Protein AF-A0A381Z9A1-F1 (afdb_monomer_lite)

pLDDT: mean 75.26, std 12.68, range [35.31, 93.5]

Secondary structure (DSSP, 8-state):
----HHHHHHHHHHHHHHHHHHHHHHHHHSS---SHHHHHHHHHHHHHHHHHHHHHHHHHHHHHHHHHHHHHHHHHHHHHHHHHHHHHHHHHHHHHHHHHHHHHHHHHTT-

Sequence (111 aa):
MKINLSTKFWSWTGRVLPLTALLLVILLVTIDAQVTLDYLLIAIATTFGTIAFFWWWWVVDAIRNLNKFFTDSYDRFGDIQGHLREIKQDVHEVKSSHESQLKELRKKSRK

Organism: NCBI:txid408172

Structure (mmCIF, N/CA/C/O backbone):
data_AF-A0A381Z9A1-F1
#
_entry.id   AF-A0A381Z9A1-F1
#
loop_
_atom_site.group_PDB
_atom_site.id
_atom_site.type_symbol
_atom_site.label_atom_id
_atom_site.label_alt_id
_atom_site.label_comp_id
_atom_site.label_asym_id
_atom_site.label_entity_id
_atom_site.label_seq_id
_atom_site.pdbx_PDB_ins_code
_atom_site.Cartn_x
_atom_site.Cartn_y
_atom_site.Cartn_z
_atom_site.occupancy
_atom_site.B_iso_or_equiv
_atom_site.auth_seq_id
_atom_site.auth_comp_id
_atom_site.auth_asym_id
_atom_site.auth_atom_id
_atom_site.pdbx_PDB_model_num
ATOM 1 N N . MET A 1 1 ? -18.513 -16.409 -6.111 1.00 37.12 1 MET A N 1
ATOM 2 C CA . MET A 1 1 ? -17.902 -16.159 -7.437 1.00 37.12 1 MET A CA 1
ATOM 3 C C . MET A 1 1 ? -16.441 -15.770 -7.214 1.00 37.12 1 MET A C 1
ATOM 5 O O . MET A 1 1 ? -16.183 -14.688 -6.706 1.00 37.12 1 MET A O 1
ATOM 9 N N . LYS A 1 2 ? -15.492 -16.693 -7.436 1.00 35.31 2 LYS A N 1
ATOM 10 C CA . LYS A 1 2 ? -14.058 -16.472 -7.171 1.00 35.31 2 LYS A CA 1
ATOM 11 C C . LYS A 1 2 ? -13.483 -15.616 -8.301 1.00 35.31 2 LYS A C 1
ATOM 13 O O . LYS A 1 2 ? -13.282 -16.106 -9.406 1.00 35.31 2 LYS A O 1
ATOM 18 N N . ILE A 1 3 ? -13.311 -14.320 -8.055 1.00 47.34 3 ILE A N 1
ATOM 19 C CA . ILE A 1 3 ? -12.763 -13.394 -9.049 1.00 47.34 3 ILE A CA 1
ATOM 20 C C . ILE A 1 3 ? -11.261 -13.669 -9.141 1.00 47.34 3 ILE A C 1
ATOM 22 O O . ILE A 1 3 ? -10.504 -13.338 -8.234 1.00 47.34 3 ILE A O 1
ATOM 26 N N . ASN A 1 4 ? -10.846 -14.318 -10.227 1.00 45.75 4 ASN A N 1
ATOM 27 C CA . ASN A 1 4 ? -9.451 -14.605 -10.546 1.00 45.75 4 ASN A CA 1
ATOM 28 C C . ASN A 1 4 ? -8.697 -13.284 -10.788 1.00 45.75 4 ASN A C 1
ATOM 30 O O . ASN A 1 4 ? -8.596 -12.816 -11.918 1.00 45.75 4 ASN A O 1
ATOM 34 N N . LEU A 1 5 ? -8.174 -12.654 -9.729 1.00 56.06 5 LEU A N 1
ATOM 35 C CA . LEU A 1 5 ? -7.338 -11.447 -9.836 1.00 56.06 5 LEU A CA 1
ATOM 36 C C . LEU A 1 5 ? -6.116 -11.672 -10.745 1.00 56.06 5 LEU A C 1
ATOM 38 O O . LEU A 1 5 ? -5.672 -10.746 -11.419 1.00 56.06 5 LEU A O 1
ATOM 42 N N . SER A 1 6 ? -5.637 -12.916 -10.829 1.00 52.88 6 SER A N 1
ATOM 43 C CA . SER A 1 6 ? -4.483 -13.311 -11.637 1.00 52.88 6 SER A CA 1
ATOM 44 C C . SER A 1 6 ? -4.665 -13.025 -13.137 1.00 52.88 6 SER A C 1
ATOM 46 O O . SER A 1 6 ? -3.739 -12.531 -13.774 1.00 52.88 6 SER A O 1
ATOM 48 N N . THR A 1 7 ? -5.864 -13.211 -13.708 1.00 54.97 7 THR A N 1
ATOM 49 C CA . THR A 1 7 ? -6.073 -13.031 -15.160 1.00 54.97 7 THR A CA 1
ATOM 50 C C . THR A 1 7 ? -6.176 -11.566 -15.578 1.00 54.97 7 THR A C 1
ATOM 52 O O . THR A 1 7 ? -5.668 -11.195 -16.637 1.00 54.97 7 THR A O 1
ATOM 55 N N . LYS A 1 8 ? -6.764 -10.697 -14.740 1.00 55.25 8 LYS A N 1
ATOM 56 C CA . LYS A 1 8 ? -6.772 -9.245 -14.999 1.00 55.25 8 LYS A CA 1
ATOM 57 C C . LYS A 1 8 ? -5.363 -8.675 -14.957 1.00 55.25 8 LYS A C 1
ATOM 59 O O . LYS A 1 8 ? -5.003 -7.903 -15.842 1.00 55.25 8 LYS A O 1
ATOM 64 N N . PHE A 1 9 ? -4.578 -9.096 -13.972 1.00 61.00 9 PHE A N 1
ATOM 65 C CA . PHE A 1 9 ? -3.192 -8.686 -13.831 1.00 61.00 9 PHE A CA 1
ATOM 66 C C . PHE A 1 9 ? -2.341 -9.126 -15.030 1.00 61.00 9 PHE A C 1
ATOM 68 O O . PHE A 1 9 ? -1.663 -8.291 -15.619 1.00 61.00 9 PHE A O 1
ATOM 75 N N . TRP A 1 10 ? -2.496 -10.367 -15.497 1.00 56.91 10 TRP A N 1
ATOM 76 C CA . TRP A 1 10 ? -1.766 -10.881 -16.661 1.00 56.91 10 TRP A CA 1
ATOM 77 C C . TRP A 1 10 ? -2.152 -10.197 -17.984 1.00 56.91 10 TRP A C 1
ATOM 79 O O . TRP A 1 10 ? -1.287 -9.837 -18.782 1.00 56.91 10 TRP A O 1
ATOM 89 N N . SER A 1 11 ? -3.449 -9.937 -18.201 1.00 58.81 11 SER A N 1
ATOM 90 C CA . SER A 1 11 ? -3.913 -9.210 -19.397 1.00 58.81 11 SER A CA 1
ATOM 91 C C . SER A 1 11 ? -3.404 -7.765 -19.446 1.00 58.81 11 SER A C 1
ATOM 93 O O . SER A 1 11 ? -3.245 -7.189 -20.521 1.00 58.81 11 SER A O 1
ATOM 95 N N . TRP A 1 12 ? -3.140 -7.181 -18.276 1.00 61.97 12 TRP A N 1
ATOM 96 C CA . TRP A 1 12 ? -2.655 -5.817 -18.146 1.00 61.97 12 TRP A CA 1
ATOM 97 C 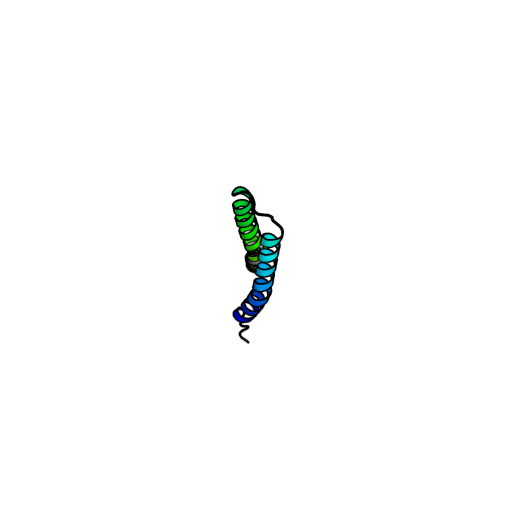C . TRP A 1 12 ? -1.135 -5.749 -18.335 1.00 61.97 12 TRP A C 1
ATOM 99 O O . TRP A 1 12 ? -0.660 -4.906 -19.095 1.00 61.97 12 TRP A O 1
ATOM 109 N N . THR A 1 13 ? -0.383 -6.709 -17.780 1.00 62.78 13 THR A N 1
ATOM 110 C CA . THR A 1 13 ? 1.052 -6.894 -18.063 1.00 62.78 13 THR A CA 1
ATOM 111 C C . THR A 1 13 ? 1.311 -7.055 -19.563 1.00 62.78 13 THR A C 1
ATOM 113 O O . THR A 1 13 ? 2.220 -6.421 -20.092 1.00 62.78 13 THR A O 1
ATOM 116 N N . GLY A 1 14 ? 0.458 -7.801 -20.275 1.00 64.56 14 GLY A N 1
ATOM 117 C CA . GLY A 1 14 ? 0.554 -7.970 -21.730 1.00 64.56 14 GLY A CA 1
ATOM 118 C C . GLY A 1 14 ? 0.348 -6.691 -22.555 1.00 64.56 14 GLY A C 1
ATOM 119 O O . GLY A 1 14 ? 0.789 -6.641 -23.698 1.00 64.56 14 GLY A O 1
ATOM 120 N N . ARG A 1 15 ? -0.280 -5.642 -21.999 1.00 64.50 15 ARG A N 1
ATOM 121 C CA . ARG A 1 15 ? -0.452 -4.336 -22.672 1.00 64.50 15 ARG A CA 1
ATOM 122 C C . ARG A 1 15 ? 0.646 -3.335 -22.333 1.00 64.50 15 ARG A C 1
ATOM 124 O O . ARG A 1 15 ? 0.977 -2.498 -23.164 1.00 64.50 15 ARG A O 1
ATOM 131 N N . VAL A 1 16 ? 1.202 -3.414 -21.128 1.00 67.88 16 VAL A N 1
ATOM 132 C CA . VAL A 1 16 ? 2.255 -2.496 -20.668 1.00 67.88 16 VAL A CA 1
ATOM 133 C C . VAL A 1 16 ? 3.625 -2.908 -21.209 1.00 67.88 16 VAL A C 1
ATOM 135 O O . VAL A 1 16 ? 4.401 -2.041 -21.588 1.00 67.88 16 VAL A O 1
ATOM 138 N N . LEU A 1 17 ? 3.886 -4.214 -21.332 1.00 69.06 17 LEU A N 1
ATOM 139 C CA . LEU A 1 17 ? 5.137 -4.774 -21.856 1.00 69.06 17 LEU A CA 1
ATOM 140 C C . LEU A 1 17 ? 5.516 -4.289 -23.272 1.00 69.06 17 LEU A C 1
ATOM 142 O O . LEU A 1 17 ? 6.669 -3.912 -23.471 1.00 69.06 17 LEU A O 1
ATOM 146 N N . PRO A 1 18 ? 4.597 -4.230 -24.256 1.00 68.75 18 PRO A N 1
ATOM 147 C CA . PRO A 1 18 ? 4.925 -3.650 -25.555 1.00 68.75 18 PRO A CA 1
ATOM 148 C C . PRO A 1 18 ? 5.157 -2.138 -25.480 1.00 68.75 18 PRO A C 1
ATOM 150 O O . PRO A 1 18 ? 5.956 -1.625 -26.250 1.00 68.75 18 PRO A O 1
ATOM 153 N N . LEU A 1 19 ? 4.516 -1.423 -24.551 1.00 68.56 19 LEU A N 1
ATOM 154 C CA . LEU A 1 19 ? 4.640 0.032 -24.413 1.00 68.56 19 LEU A CA 1
ATOM 155 C C . LEU A 1 19 ? 5.986 0.429 -23.788 1.00 68.56 19 LEU A C 1
ATOM 157 O O . LEU A 1 19 ? 6.634 1.359 -24.264 1.00 68.56 19 LEU A O 1
ATOM 161 N N . THR A 1 20 ? 6.448 -0.319 -22.782 1.00 71.38 20 THR A N 1
ATOM 162 C CA . THR A 1 20 ? 7.798 -0.171 -22.219 1.00 71.38 20 THR A CA 1
ATOM 163 C C . THR A 1 20 ? 8.875 -0.592 -23.211 1.00 71.38 20 THR A C 1
ATOM 165 O O . THR A 1 20 ? 9.874 0.111 -23.337 1.00 71.38 20 THR A O 1
ATOM 168 N N . ALA A 1 21 ? 8.664 -1.677 -23.964 1.00 70.38 21 ALA A N 1
ATOM 169 C CA . ALA A 1 21 ? 9.578 -2.087 -25.029 1.00 70.38 21 ALA A CA 1
ATOM 170 C C . ALA A 1 21 ? 9.674 -1.031 -26.145 1.00 70.38 21 ALA A C 1
ATOM 172 O O . ALA A 1 21 ? 10.774 -0.722 -26.596 1.00 70.38 21 ALA A O 1
ATOM 173 N N . LEU A 1 22 ? 8.550 -0.429 -26.555 1.00 71.06 22 LEU A N 1
ATOM 174 C CA . LEU A 1 22 ? 8.541 0.628 -27.570 1.00 71.06 22 LEU A CA 1
ATOM 175 C C . LEU A 1 22 ? 9.311 1.866 -27.097 1.00 71.06 22 LEU A C 1
ATOM 177 O O . LEU A 1 22 ? 10.105 2.426 -27.848 1.00 71.06 22 LEU A O 1
ATOM 181 N N . LEU A 1 23 ? 9.099 2.274 -25.843 1.00 72.44 23 LEU A N 1
ATOM 182 C CA . LEU A 1 23 ? 9.773 3.426 -25.244 1.00 72.44 23 LEU A CA 1
ATOM 183 C C . LEU A 1 23 ? 11.289 3.194 -25.162 1.00 72.44 23 LEU A C 1
ATOM 185 O O . LEU A 1 23 ? 12.064 4.089 -25.484 1.00 72.44 23 LEU A O 1
ATOM 189 N N . LEU A 1 24 ? 11.706 1.971 -24.827 1.00 71.69 24 LEU A N 1
ATOM 190 C CA . LEU A 1 24 ? 13.107 1.546 -24.796 1.00 71.69 24 LEU A CA 1
ATOM 191 C C . LEU A 1 24 ? 13.759 1.619 -26.187 1.00 71.69 24 LEU A C 1
ATOM 193 O O . LEU A 1 24 ? 14.848 2.169 -26.332 1.00 71.69 24 LEU A O 1
ATOM 197 N N . VAL A 1 25 ? 13.069 1.125 -27.220 1.00 71.44 25 VAL A N 1
ATOM 198 C CA . VAL A 1 25 ? 13.544 1.181 -28.612 1.00 71.44 25 VAL A CA 1
ATOM 199 C C . VAL A 1 25 ? 13.672 2.624 -29.102 1.00 71.44 25 VAL A C 1
ATOM 201 O O . VAL A 1 25 ? 14.662 2.959 -29.744 1.00 71.44 25 VAL A O 1
ATOM 204 N N . ILE A 1 26 ? 12.716 3.497 -28.771 1.00 69.12 26 ILE A N 1
ATOM 205 C CA . ILE A 1 26 ? 12.785 4.919 -29.138 1.00 69.12 26 ILE A CA 1
ATOM 206 C C . ILE A 1 26 ? 13.992 5.583 -28.471 1.00 69.12 26 ILE A C 1
ATOM 208 O O . ILE A 1 26 ? 14.748 6.278 -29.144 1.00 69.12 26 ILE A O 1
ATOM 212 N N . LEU A 1 27 ? 14.213 5.319 -27.182 1.00 69.31 27 LEU A N 1
ATOM 213 C CA . LEU A 1 27 ? 15.314 5.909 -26.419 1.00 69.31 27 LEU A CA 1
ATOM 214 C C . LEU A 1 27 ? 16.688 5.465 -26.959 1.00 69.31 27 LEU A C 1
ATOM 216 O O . LEU A 1 27 ? 17.602 6.284 -27.035 1.00 69.31 27 LEU A O 1
ATOM 220 N N . LEU A 1 28 ? 16.804 4.210 -27.414 1.00 68.56 28 LEU A N 1
ATOM 221 C CA . LEU A 1 28 ? 17.997 3.674 -28.085 1.00 68.56 28 LEU A CA 1
ATOM 222 C C . LEU A 1 28 ? 18.264 4.298 -29.462 1.00 68.56 28 LEU A C 1
ATOM 224 O O . LEU A 1 28 ? 19.420 4.468 -29.830 1.00 68.56 28 LEU A O 1
ATOM 228 N N . VAL A 1 29 ? 17.221 4.616 -30.233 1.00 65.62 29 VAL A N 1
ATOM 229 C CA . VAL A 1 29 ? 17.363 5.159 -31.597 1.00 65.62 29 VAL A CA 1
ATOM 230 C C . VAL A 1 29 ? 17.646 6.664 -31.593 1.00 65.62 29 VAL A C 1
ATOM 232 O O . VAL A 1 29 ? 18.313 7.165 -32.494 1.00 65.62 29 VAL A O 1
ATOM 235 N N . THR A 1 30 ? 17.156 7.403 -30.595 1.00 67.19 30 THR A N 1
ATOM 236 C CA . THR A 1 30 ? 17.320 8.867 -30.528 1.00 67.19 30 THR A CA 1
ATOM 237 C C . THR A 1 30 ? 18.688 9.339 -30.035 1.00 67.19 30 THR A C 1
ATOM 239 O O . THR A 1 30 ? 18.970 10.531 -30.127 1.00 67.19 30 THR A O 1
ATOM 242 N N . ILE A 1 31 ? 19.529 8.449 -29.501 1.00 62.53 31 ILE A N 1
ATOM 243 C CA . ILE A 1 31 ? 20.834 8.813 -28.937 1.00 62.53 31 ILE A CA 1
ATOM 244 C C . ILE A 1 31 ? 21.935 8.242 -29.833 1.00 62.53 31 ILE A C 1
ATOM 246 O O . ILE A 1 31 ? 22.130 7.031 -29.900 1.00 62.53 31 ILE A O 1
ATOM 250 N N . ASP A 1 32 ? 22.651 9.126 -30.531 1.00 62.19 32 ASP A N 1
ATOM 251 C CA . ASP A 1 32 ? 23.830 8.784 -31.331 1.00 62.19 32 ASP A CA 1
ATOM 252 C C . ASP A 1 32 ? 24.981 8.409 -30.380 1.00 62.19 32 ASP A C 1
ATOM 254 O O . ASP A 1 32 ? 25.673 9.263 -29.828 1.00 62.19 32 ASP A O 1
ATOM 258 N N . ALA A 1 33 ? 25.104 7.112 -30.090 1.00 56.84 33 ALA A N 1
ATOM 259 C CA . ALA A 1 33 ? 26.008 6.572 -29.081 1.00 56.84 33 ALA A CA 1
ATOM 260 C C . ALA A 1 33 ? 27.463 6.547 -29.583 1.00 56.84 33 ALA A C 1
ATOM 262 O O . ALA A 1 33 ? 27.993 5.503 -29.962 1.00 56.84 33 ALA A O 1
ATOM 263 N N . GLN A 1 34 ? 28.115 7.710 -29.584 1.00 62.38 34 GLN A N 1
ATOM 264 C CA . GLN A 1 34 ? 29.527 7.860 -29.960 1.00 62.38 34 GLN A CA 1
ATOM 265 C C . GLN A 1 34 ? 30.471 7.731 -28.743 1.00 62.38 34 GLN A C 1
ATOM 267 O O . GLN A 1 34 ? 31.669 7.509 -28.919 1.00 62.38 34 GLN A O 1
ATOM 272 N N . VAL A 1 35 ? 29.962 7.829 -27.501 1.00 64.50 35 VAL A N 1
ATOM 273 C CA . VAL A 1 35 ? 30.767 7.826 -26.262 1.00 64.50 35 VAL A CA 1
ATOM 274 C C . VAL A 1 35 ? 30.291 6.744 -25.281 1.00 64.50 35 VAL A C 1
ATOM 276 O O . VAL A 1 35 ? 29.100 6.569 -25.045 1.00 64.50 35 VAL A O 1
ATOM 279 N N . THR A 1 36 ? 31.223 6.036 -24.631 1.00 60.78 36 THR A N 1
ATOM 280 C CA . THR A 1 36 ? 30.950 4.974 -23.632 1.00 60.78 36 THR A CA 1
ATOM 281 C C . THR A 1 36 ? 30.059 5.435 -22.463 1.00 60.78 36 THR A C 1
ATOM 283 O O . THR A 1 36 ? 29.371 4.622 -21.847 1.00 60.78 36 THR A O 1
ATOM 286 N N . LEU A 1 37 ? 30.046 6.740 -22.164 1.00 61.88 37 LEU A N 1
ATOM 287 C CA . LEU A 1 37 ? 29.174 7.360 -21.159 1.00 61.88 37 LEU A CA 1
ATOM 288 C C . LEU A 1 37 ? 27.693 7.364 -21.567 1.00 61.88 37 LEU A C 1
ATOM 290 O O . LEU A 1 37 ? 26.833 7.182 -20.704 1.00 61.88 37 LEU A O 1
ATOM 294 N N . ASP A 1 38 ? 27.394 7.504 -22.858 1.00 68.94 38 ASP A N 1
ATOM 295 C CA . ASP A 1 38 ? 26.017 7.564 -23.356 1.00 68.94 38 ASP A CA 1
ATOM 296 C C . ASP A 1 38 ? 25.329 6.207 -23.205 1.00 68.94 38 ASP A C 1
ATOM 298 O O . ASP A 1 38 ? 24.190 6.132 -22.749 1.00 68.94 38 ASP A O 1
ATOM 302 N N . TYR A 1 39 ? 26.055 5.111 -23.451 1.00 71.25 39 TYR A N 1
ATOM 303 C CA . TYR A 1 39 ? 25.560 3.753 -23.201 1.00 71.25 39 TYR A CA 1
ATOM 304 C C . TYR A 1 39 ? 25.186 3.517 -21.731 1.00 71.25 39 TYR A C 1
ATOM 306 O O . TYR A 1 39 ? 24.177 2.871 -21.438 1.00 71.25 39 TYR A O 1
ATOM 314 N N . LEU A 1 40 ? 25.976 4.052 -20.797 1.00 73.69 40 LEU A N 1
ATOM 315 C CA . LEU A 1 40 ? 25.733 3.897 -19.363 1.00 73.69 40 LEU A CA 1
ATOM 316 C C . LEU A 1 40 ? 24.518 4.719 -18.906 1.00 73.69 40 LEU A C 1
ATOM 318 O O . LEU A 1 40 ? 23.684 4.222 -18.146 1.00 73.69 40 LEU A O 1
ATOM 322 N N . LEU A 1 41 ? 24.367 5.940 -19.423 1.00 72.31 41 LEU A N 1
ATOM 323 C CA . LEU A 1 41 ? 23.191 6.782 -19.189 1.00 72.31 41 LEU A CA 1
ATOM 324 C C . LEU A 1 41 ? 21.913 6.166 -19.766 1.00 72.31 41 LEU A C 1
ATOM 326 O O . LEU A 1 41 ? 20.893 6.145 -19.079 1.00 72.31 41 LEU A O 1
ATOM 330 N N . ILE A 1 42 ? 21.971 5.599 -20.973 1.00 73.94 42 ILE A N 1
ATOM 331 C CA . ILE A 1 42 ? 20.846 4.883 -21.590 1.00 73.94 42 ILE A CA 1
ATOM 332 C C . ILE A 1 42 ? 20.432 3.689 -20.736 1.00 73.94 42 ILE A C 1
ATOM 334 O O . ILE A 1 42 ? 19.239 3.492 -20.492 1.00 73.94 42 ILE A O 1
ATOM 338 N N . ALA A 1 43 ? 21.395 2.899 -20.257 1.00 75.81 43 ALA A N 1
ATOM 339 C CA . ALA A 1 43 ? 21.112 1.742 -19.420 1.00 75.81 43 ALA A CA 1
ATOM 340 C C . ALA A 1 43 ? 20.413 2.161 -18.118 1.00 75.81 43 ALA A C 1
ATOM 342 O O . ALA A 1 43 ? 19.384 1.587 -17.757 1.00 75.81 43 ALA A O 1
ATOM 343 N N . ILE A 1 44 ? 20.906 3.204 -17.444 1.00 78.50 44 ILE A N 1
ATOM 344 C CA . ILE A 1 44 ? 20.298 3.714 -16.208 1.00 78.50 44 ILE A CA 1
ATOM 345 C C . ILE A 1 44 ? 18.911 4.299 -16.485 1.00 78.50 44 ILE A C 1
ATOM 347 O O . ILE A 1 44 ? 17.965 3.939 -15.790 1.00 78.50 44 ILE A O 1
ATOM 351 N N . ALA A 1 45 ? 18.753 5.134 -17.514 1.00 76.19 45 ALA A N 1
ATOM 352 C CA . ALA A 1 45 ? 17.472 5.744 -17.872 1.00 76.19 45 ALA A CA 1
ATOM 353 C C . ALA A 1 45 ? 16.416 4.690 -18.238 1.00 76.19 45 ALA A C 1
ATOM 355 O O . ALA A 1 45 ? 15.272 4.766 -17.795 1.00 76.19 45 ALA A O 1
ATOM 356 N N . THR A 1 46 ? 16.817 3.658 -18.979 1.00 78.94 46 THR A N 1
ATOM 357 C CA . THR A 1 46 ? 15.961 2.528 -19.352 1.00 78.94 46 THR A CA 1
ATOM 358 C C . THR A 1 46 ? 15.529 1.724 -18.132 1.00 78.94 46 THR A C 1
ATOM 360 O O . THR A 1 46 ? 14.346 1.411 -17.968 1.00 78.94 46 THR A O 1
ATOM 363 N N . THR A 1 47 ? 16.477 1.399 -17.254 1.00 77.62 47 THR A N 1
ATOM 364 C CA . THR A 1 47 ? 16.203 0.613 -16.046 1.00 77.62 47 THR A CA 1
ATOM 365 C C . THR A 1 47 ? 15.318 1.410 -15.092 1.00 77.62 47 THR A C 1
ATOM 367 O O . THR A 1 47 ? 14.340 0.885 -14.567 1.00 77.62 47 THR A O 1
ATOM 370 N N . PHE A 1 48 ? 15.593 2.704 -14.935 1.00 78.19 48 PHE A N 1
ATOM 371 C CA . PHE A 1 48 ? 14.826 3.608 -14.088 1.00 78.19 48 PHE A CA 1
ATOM 372 C C . PHE A 1 48 ? 13.412 3.848 -14.627 1.00 78.19 48 PHE A C 1
ATOM 374 O O . PHE A 1 48 ? 12.450 3.769 -13.868 1.00 78.19 48 PHE A O 1
ATOM 381 N N . GLY A 1 49 ? 13.262 4.053 -15.939 1.00 78.25 49 GLY A N 1
AT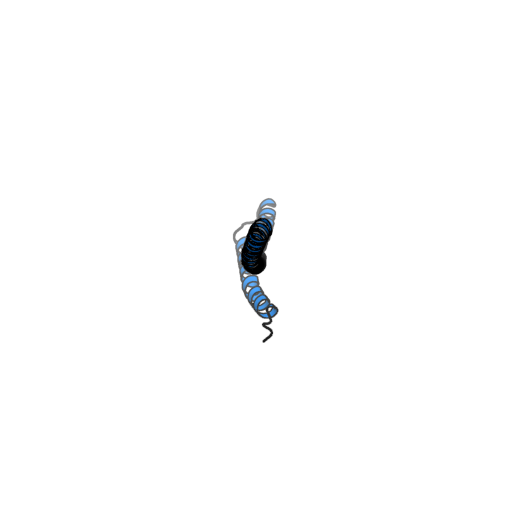OM 382 C CA . GLY A 1 49 ? 11.957 4.146 -16.594 1.00 78.25 49 GLY A CA 1
ATOM 383 C C . GLY A 1 49 ? 11.149 2.864 -16.412 1.00 78.25 49 GLY A C 1
ATOM 384 O O . GLY A 1 49 ? 9.996 2.908 -15.992 1.00 78.25 49 GLY A O 1
ATOM 385 N N . THR A 1 50 ? 11.779 1.709 -16.622 1.00 79.44 50 THR A N 1
ATOM 386 C CA . THR A 1 50 ? 11.155 0.397 -16.407 1.00 79.44 50 THR A CA 1
ATOM 387 C C . THR A 1 50 ? 10.694 0.236 -14.957 1.00 79.44 50 THR A C 1
ATOM 389 O O . THR A 1 50 ? 9.535 -0.101 -14.716 1.00 79.44 50 THR A O 1
ATOM 392 N N . ILE A 1 51 ? 11.550 0.558 -13.983 1.00 80.56 51 ILE A N 1
ATOM 393 C CA . ILE A 1 51 ? 11.207 0.536 -12.555 1.00 80.56 51 ILE A CA 1
ATOM 394 C C . ILE A 1 51 ? 10.055 1.496 -12.250 1.00 80.56 51 ILE A C 1
ATOM 396 O O . ILE A 1 51 ? 9.153 1.110 -11.518 1.00 80.56 51 ILE A O 1
ATOM 400 N N . ALA A 1 52 ? 10.024 2.698 -12.830 1.00 75.31 52 ALA A N 1
ATOM 401 C CA . ALA A 1 52 ? 8.931 3.651 -12.637 1.00 75.31 52 ALA A CA 1
ATOM 402 C C . ALA A 1 52 ? 7.585 3.112 -13.158 1.00 75.31 52 ALA A C 1
ATOM 404 O O . ALA A 1 52 ? 6.558 3.279 -12.498 1.00 75.31 52 ALA A O 1
ATOM 405 N N . PH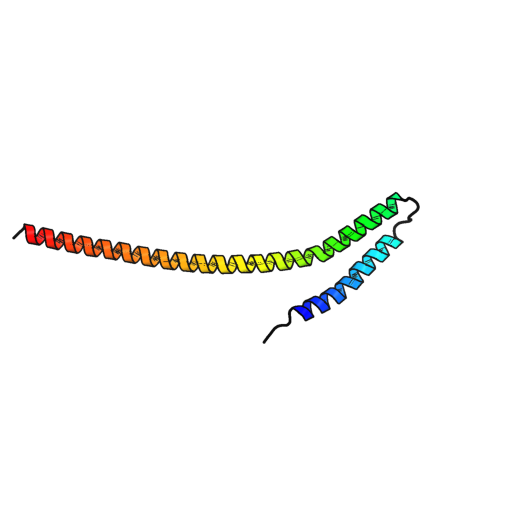E A 1 53 ? 7.579 2.390 -14.285 1.00 74.44 53 PHE A N 1
ATOM 406 C CA . PHE A 1 53 ? 6.382 1.689 -14.764 1.00 74.44 53 PHE A CA 1
ATOM 407 C C . PHE A 1 53 ? 5.970 0.539 -13.832 1.00 74.44 53 PHE A C 1
ATOM 409 O O . PHE A 1 53 ? 4.783 0.385 -13.535 1.00 74.44 53 PHE A O 1
ATOM 416 N N . PHE A 1 54 ? 6.927 -0.243 -13.322 1.00 76.94 54 PHE A N 1
ATOM 417 C CA . PHE A 1 54 ? 6.654 -1.313 -12.353 1.00 76.94 54 PHE A CA 1
ATOM 418 C C . PHE A 1 54 ? 6.266 -0.788 -10.957 1.00 76.94 54 PHE A C 1
ATOM 420 O O . PHE A 1 54 ? 5.536 -1.463 -10.229 1.00 76.94 54 PHE A O 1
ATOM 427 N N . TRP A 1 55 ? 6.690 0.422 -10.587 1.00 78.62 55 TRP A N 1
ATOM 428 C CA . TRP A 1 55 ? 6.432 1.051 -9.289 1.00 78.62 55 TRP A CA 1
ATOM 429 C C . TRP A 1 55 ? 4.947 1.309 -9.057 1.00 78.62 55 TRP A C 1
ATOM 431 O O . TRP A 1 55 ? 4.428 1.074 -7.966 1.00 78.62 55 TRP A O 1
ATOM 441 N N . TRP A 1 56 ? 4.235 1.722 -10.107 1.00 75.19 56 TRP A N 1
ATOM 442 C CA . TRP A 1 56 ? 2.801 1.988 -10.033 1.00 75.19 56 TRP A CA 1
ATOM 443 C C . TRP A 1 56 ? 2.002 0.783 -9.517 1.00 75.19 56 TRP A C 1
ATOM 445 O O . TRP A 1 56 ? 1.032 0.939 -8.775 1.00 75.19 56 TRP A O 1
ATOM 455 N N . TRP A 1 57 ? 2.440 -0.434 -9.848 1.00 72.50 57 TRP A N 1
ATOM 456 C CA . TRP A 1 57 ? 1.800 -1.655 -9.376 1.00 72.50 57 TRP A CA 1
ATOM 457 C C . TRP A 1 57 ? 1.888 -1.837 -7.864 1.00 72.50 57 TRP A C 1
ATOM 459 O O . TRP A 1 57 ? 0.883 -2.095 -7.200 1.00 72.50 57 TRP A O 1
ATOM 469 N N . TRP A 1 58 ? 3.096 -1.662 -7.332 1.00 78.25 58 TRP A N 1
ATOM 470 C CA . TRP A 1 58 ? 3.368 -1.737 -5.904 1.00 78.25 58 TRP A CA 1
ATOM 471 C C . TRP A 1 58 ? 2.612 -0.656 -5.135 1.00 78.25 58 TRP A C 1
ATOM 473 O O . TRP A 1 58 ? 2.069 -0.935 -4.071 1.00 78.25 58 TRP A O 1
ATOM 483 N N . VAL A 1 59 ? 2.498 0.549 -5.699 1.00 81.31 59 VAL A N 1
ATOM 484 C CA . VAL A 1 59 ? 1.728 1.646 -5.096 1.00 81.31 59 VAL A CA 1
ATOM 485 C C . VAL A 1 59 ? 0.242 1.298 -4.987 1.00 81.31 59 VAL A C 1
ATOM 487 O O . VAL A 1 59 ? -0.349 1.494 -3.928 1.00 81.31 59 VAL A O 1
ATOM 490 N N . VAL A 1 60 ? -0.375 0.742 -6.035 1.00 79.75 60 VAL A N 1
ATOM 491 C CA . VAL A 1 60 ? -1.794 0.341 -5.987 1.00 79.75 60 VAL A CA 1
ATOM 492 C C . VAL A 1 60 ? -2.029 -0.763 -4.955 1.00 79.75 60 VAL A C 1
ATOM 494 O O . VAL A 1 60 ? -3.035 -0.723 -4.243 1.00 79.75 60 VAL A O 1
ATOM 497 N N . ASP A 1 61 ? -1.125 -1.738 -4.852 1.00 77.31 61 ASP A N 1
ATOM 498 C CA . ASP A 1 61 ? -1.238 -2.799 -3.849 1.00 77.31 61 ASP A CA 1
ATOM 499 C C . ASP A 1 61 ? -1.043 -2.263 -2.422 1.00 77.31 61 ASP A C 1
ATOM 501 O O . ASP A 1 61 ? -1.850 -2.553 -1.538 1.00 77.31 61 ASP A O 1
ATOM 505 N N . ALA A 1 62 ? -0.070 -1.371 -2.218 1.00 80.44 62 ALA A N 1
ATOM 506 C CA . ALA A 1 62 ? 0.137 -0.682 -0.949 1.00 80.44 62 ALA A CA 1
ATOM 507 C C . ALA A 1 62 ? -1.095 0.142 -0.538 1.00 80.44 62 ALA A C 1
ATOM 509 O O . ALA A 1 62 ? -1.524 0.057 0.610 1.00 80.44 62 ALA A O 1
ATOM 510 N N . ILE A 1 63 ? -1.723 0.869 -1.469 1.00 80.81 63 ILE A N 1
ATOM 511 C CA . ILE A 1 63 ? -2.967 1.617 -1.217 1.00 80.81 63 ILE A CA 1
ATOM 512 C C . ILE A 1 63 ? -4.126 0.667 -0.887 1.00 80.81 63 ILE A C 1
ATOM 514 O O . ILE A 1 63 ? -4.921 0.945 0.009 1.00 80.81 63 ILE A O 1
ATOM 518 N N . ARG A 1 64 ? -4.242 -0.475 -1.574 1.00 76.75 64 ARG A N 1
ATOM 519 C CA . ARG A 1 64 ? -5.267 -1.486 -1.261 1.00 76.75 64 ARG A CA 1
ATOM 520 C C . ARG A 1 64 ? -5.074 -2.079 0.129 1.00 76.75 64 ARG A C 1
ATOM 522 O O . ARG A 1 64 ? -6.057 -2.266 0.846 1.00 76.75 64 ARG A O 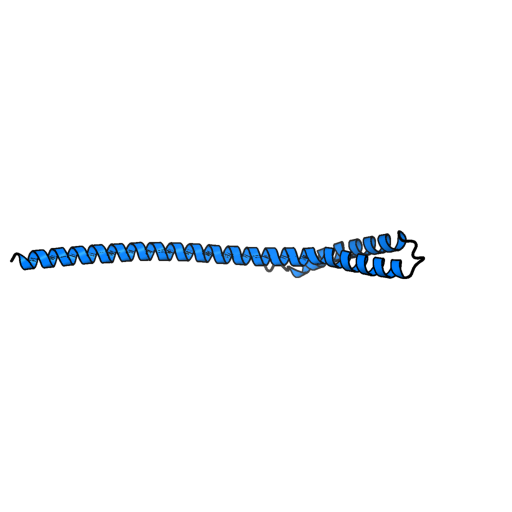1
ATOM 529 N N . ASN A 1 65 ? -3.833 -2.369 0.505 1.00 76.75 65 ASN A N 1
ATOM 530 C CA . ASN A 1 65 ? -3.500 -2.868 1.832 1.00 76.75 65 ASN A CA 1
ATOM 531 C C . ASN A 1 65 ? -3.769 -1.799 2.902 1.00 76.75 65 ASN A C 1
ATOM 533 O O . ASN A 1 65 ? -4.361 -2.086 3.938 1.00 76.75 65 ASN A O 1
ATOM 537 N N . LEU A 1 66 ? -3.443 -0.541 2.601 1.00 80.38 66 LEU A N 1
ATOM 538 C CA . LEU A 1 66 ? -3.733 0.605 3.454 1.00 80.38 66 LEU A CA 1
ATOM 539 C C . LEU A 1 66 ? -5.242 0.783 3.677 1.00 80.38 66 LEU A C 1
ATOM 541 O O . LEU A 1 66 ? -5.678 0.902 4.817 1.00 80.38 66 LEU A O 1
ATOM 545 N N . ASN A 1 67 ? -6.059 0.710 2.625 1.00 75.56 67 ASN A N 1
ATOM 546 C CA . ASN A 1 67 ? -7.518 0.787 2.751 1.00 75.56 67 ASN A CA 1
ATOM 547 C C . ASN A 1 67 ? -8.101 -0.346 3.612 1.00 75.56 67 ASN A C 1
ATOM 549 O O . ASN A 1 67 ? -9.058 -0.116 4.354 1.00 75.56 67 ASN A O 1
ATOM 553 N N . LYS A 1 68 ? -7.524 -1.557 3.561 1.00 74.12 68 LYS A N 1
ATOM 554 C CA . LYS A 1 68 ? -7.903 -2.642 4.483 1.00 74.12 68 LYS A CA 1
ATOM 555 C C . LYS A 1 68 ? -7.600 -2.283 5.935 1.00 74.12 68 LYS A C 1
ATOM 557 O O . LYS A 1 68 ? -8.479 -2.450 6.773 1.00 74.12 68 LYS A O 1
ATOM 562 N N . PHE A 1 69 ? -6.416 -1.743 6.221 1.00 72.00 69 PHE A N 1
ATOM 563 C CA . PHE A 1 69 ? -6.078 -1.286 7.572 1.00 72.00 69 PHE A CA 1
ATOM 564 C C . PHE A 1 69 ? -6.985 -0.154 8.054 1.00 72.00 69 PHE A C 1
ATOM 566 O O . PHE A 1 69 ? -7.382 -0.149 9.217 1.00 72.00 69 PHE A O 1
ATOM 573 N N . PHE A 1 70 ? -7.368 0.771 7.171 1.00 68.94 70 PHE A N 1
ATOM 574 C CA . PHE A 1 70 ? -8.332 1.820 7.507 1.00 68.94 70 PHE A CA 1
ATOM 575 C C . PHE A 1 70 ? -9.711 1.257 7.856 1.00 68.94 70 PHE A C 1
ATOM 577 O O . PHE A 1 70 ? -10.328 1.721 8.810 1.00 68.94 70 PHE A O 1
ATOM 584 N N . THR A 1 71 ? -10.177 0.246 7.121 1.00 74.50 71 THR A N 1
ATOM 585 C CA . THR A 1 71 ? -11.480 -0.388 7.381 1.00 74.50 71 THR A CA 1
ATOM 586 C C . THR A 1 71 ? -11.470 -1.139 8.714 1.00 74.50 71 THR A C 1
ATOM 588 O O . THR A 1 71 ? -12.372 -0.948 9.520 1.00 74.50 71 THR A O 1
ATOM 591 N N . ASP A 1 72 ? -10.415 -1.914 8.986 1.00 75.94 72 ASP A N 1
ATOM 592 C CA . ASP A 1 72 ? -10.253 -2.646 10.254 1.00 75.94 72 ASP A CA 1
ATOM 593 C C . ASP A 1 72 ? -10.121 -1.693 11.455 1.00 75.94 72 ASP A C 1
ATOM 595 O O . ASP A 1 72 ? -10.706 -1.902 12.516 1.00 75.94 72 ASP A O 1
ATOM 599 N N . SER A 1 73 ? -9.405 -0.580 11.268 1.00 70.00 73 SER A N 1
ATOM 600 C CA . SER A 1 73 ? -9.296 0.463 12.291 1.00 70.00 73 SER A CA 1
ATOM 601 C C . SER A 1 73 ? -10.649 1.115 12.575 1.00 70.00 73 SER A C 1
ATOM 603 O O . SER A 1 73 ? -10.971 1.360 13.734 1.00 70.00 73 SER A O 1
ATOM 605 N N . TYR A 1 74 ? -11.453 1.384 11.542 1.00 72.50 74 TYR A N 1
ATOM 606 C CA . TYR A 1 74 ? -12.783 1.973 11.699 1.00 72.50 74 TYR A CA 1
ATOM 607 C C . TYR A 1 74 ? -13.737 1.048 12.464 1.00 72.50 74 TYR A C 1
ATOM 609 O O . TYR A 1 74 ? -14.454 1.512 13.349 1.00 72.50 74 TYR A O 1
ATOM 617 N N . ASP A 1 75 ? -13.689 -0.255 12.182 1.00 80.06 75 ASP A N 1
ATOM 618 C CA . ASP A 1 75 ? -14.492 -1.261 12.886 1.00 80.06 75 ASP A CA 1
ATOM 619 C C . ASP A 1 75 ? -14.117 -1.322 14.375 1.00 80.06 75 ASP A C 1
ATOM 621 O O . ASP A 1 75 ? -14.978 -1.241 15.251 1.00 80.06 75 ASP A O 1
ATOM 625 N N . ARG A 1 76 ? -12.811 -1.315 14.683 1.00 79.38 76 ARG A N 1
ATOM 626 C CA . ARG A 1 76 ? -12.319 -1.237 16.069 1.00 79.38 76 ARG A CA 1
ATOM 627 C C . ARG A 1 76 ? -12.729 0.050 16.781 1.00 79.38 76 ARG A C 1
ATOM 629 O O . ARG A 1 76 ? -13.021 0.014 17.973 1.00 79.38 76 ARG A O 1
ATOM 636 N N . PHE A 1 77 ? -12.758 1.189 16.086 1.00 76.50 77 PHE A N 1
ATOM 637 C CA . PHE A 1 77 ? -13.270 2.437 16.661 1.00 76.50 77 PHE A CA 1
ATOM 638 C C . PHE A 1 77 ? -14.769 2.354 16.971 1.00 76.50 77 PHE A C 1
ATOM 640 O O . PHE A 1 77 ? -15.196 2.864 18.009 1.00 76.50 77 PHE A O 1
ATOM 647 N N . GLY A 1 78 ? -15.550 1.689 16.115 1.00 83.31 78 GLY A N 1
ATOM 648 C CA . GLY A 1 78 ? -16.961 1.397 16.373 1.00 83.31 78 GLY A CA 1
ATOM 649 C C . GLY A 1 78 ? -17.155 0.558 17.638 1.00 83.31 78 GLY A C 1
ATOM 650 O O . GLY A 1 78 ? -17.959 0.921 18.499 1.00 83.31 78 GLY A O 1
ATOM 651 N N . ASP A 1 79 ? -16.355 -0.495 17.797 1.00 88.19 79 ASP A N 1
ATOM 652 C CA . ASP A 1 79 ? -16.383 -1.369 18.976 1.00 88.19 79 ASP A CA 1
ATOM 653 C C . ASP A 1 79 ? -16.011 -0.612 20.262 1.00 88.19 79 ASP A C 1
ATOM 655 O O . ASP A 1 79 ? -16.723 -0.670 21.266 1.00 88.19 79 ASP A O 1
ATOM 659 N N . ILE A 1 80 ? -14.953 0.208 20.221 1.00 88.06 80 ILE A N 1
ATOM 660 C CA . ILE A 1 80 ? -14.545 1.054 21.356 1.00 88.06 80 ILE A CA 1
ATOM 661 C C . ILE A 1 80 ? -15.669 2.020 21.754 1.00 88.06 80 ILE A C 1
ATOM 663 O O . ILE A 1 80 ? -15.912 2.234 22.944 1.00 88.06 80 ILE A O 1
ATOM 667 N N . GLN A 1 81 ? -16.381 2.598 20.785 1.00 86.31 81 GLN A N 1
ATOM 668 C CA . GLN A 1 81 ? -17.526 3.460 21.069 1.00 86.31 81 GLN A CA 1
ATOM 669 C C . GLN A 1 81 ? -18.674 2.687 21.742 1.00 86.31 81 GLN A C 1
ATOM 671 O O . GLN A 1 81 ? -19.334 3.238 22.629 1.00 86.31 81 GLN A O 1
ATOM 676 N N . GLY A 1 82 ? -18.892 1.425 21.361 1.00 88.25 82 GLY A N 1
ATOM 677 C CA . GLY A 1 82 ? -19.828 0.515 22.026 1.00 88.25 82 GLY A CA 1
ATOM 678 C C . GLY A 1 82 ? -19.450 0.278 23.487 1.00 88.25 82 GLY A C 1
ATOM 679 O O . GLY A 1 82 ? -20.236 0.577 24.386 1.00 88.25 82 GLY A O 1
ATOM 680 N N . HIS A 1 83 ? -18.203 -0.126 23.727 1.00 89.25 83 HIS A N 1
ATOM 681 C CA . HIS A 1 83 ? -17.679 -0.400 25.067 1.00 89.25 83 HIS A CA 1
ATOM 682 C C . HIS A 1 83 ? -17.729 0.843 25.974 1.00 89.25 83 HIS A C 1
ATOM 684 O O . HIS A 1 83 ? -18.089 0.757 27.145 1.00 89.25 83 HIS A O 1
ATOM 690 N N . LEU A 1 84 ? -17.426 2.036 25.447 1.00 90.50 84 LEU A N 1
ATOM 691 C CA . LEU A 1 84 ? -17.536 3.289 26.209 1.00 90.50 84 LEU A CA 1
ATOM 692 C C . LEU A 1 84 ? -18.975 3.593 26.639 1.00 90.50 84 LEU A C 1
ATOM 694 O O . LEU A 1 84 ? -19.206 4.191 27.695 1.00 90.50 84 LEU A O 1
ATOM 698 N N . ARG A 1 85 ? -19.953 3.209 25.818 1.00 90.88 85 ARG A N 1
ATOM 699 C CA . ARG A 1 85 ? -21.368 3.422 26.112 1.00 90.88 85 ARG A CA 1
ATOM 700 C C . ARG A 1 85 ? -21.862 2.468 27.198 1.00 90.88 85 ARG A C 1
ATOM 702 O O . ARG A 1 85 ? -22.609 2.916 28.067 1.00 90.88 85 ARG A O 1
ATOM 709 N N . GLU A 1 86 ? -21.397 1.222 27.181 1.00 92.50 86 GLU A N 1
ATOM 710 C CA . GLU A 1 86 ? -21.637 0.237 28.244 1.00 92.50 86 GLU A CA 1
ATOM 711 C C . GLU A 1 86 ? -21.012 0.685 29.565 1.00 92.50 86 GLU A C 1
ATOM 713 O O . GLU A 1 86 ? -21.721 0.816 30.557 1.00 92.50 86 GLU A O 1
ATOM 718 N N . ILE A 1 87 ? -19.738 1.095 29.561 1.00 92.06 87 ILE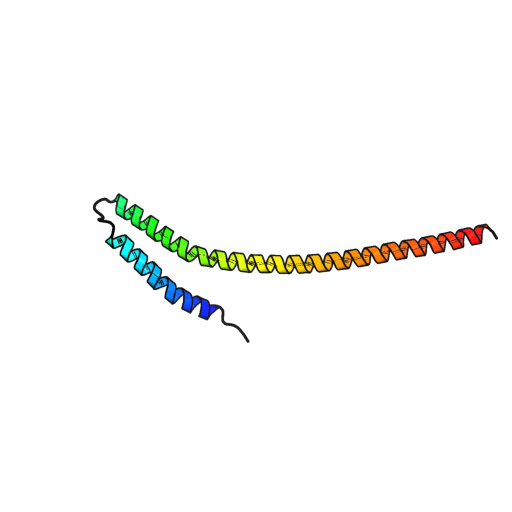 A N 1
ATOM 719 C CA . ILE A 1 87 ? -19.067 1.620 30.764 1.00 92.06 87 ILE A CA 1
ATOM 720 C C . ILE A 1 87 ? -19.845 2.802 31.358 1.00 92.06 87 ILE A C 1
ATOM 722 O O . ILE A 1 87 ? -19.989 2.924 32.574 1.00 92.06 87 ILE A O 1
ATOM 726 N N . LYS A 1 88 ? -20.383 3.690 30.515 1.00 91.19 88 LYS A N 1
ATOM 727 C CA . LYS A 1 88 ? -21.212 4.807 30.984 1.00 91.19 88 LYS A CA 1
ATOM 728 C C . LYS A 1 88 ? -22.507 4.328 31.655 1.00 91.19 88 LYS A C 1
ATOM 730 O O . LYS A 1 88 ? -22.937 4.955 32.626 1.00 91.19 88 LYS A O 1
ATOM 735 N N . GLN A 1 89 ? -23.137 3.273 31.138 1.00 92.69 89 GLN A N 1
ATOM 736 C CA . GLN A 1 89 ? -24.319 2.663 31.754 1.00 92.69 89 GLN A CA 1
ATOM 737 C C . GLN A 1 89 ? -23.974 2.007 33.091 1.00 92.69 89 GLN A C 1
ATOM 739 O O . GLN A 1 89 ? -24.624 2.326 34.085 1.00 92.69 89 GLN A O 1
ATOM 744 N N . ASP A 1 90 ? -22.906 1.215 33.143 1.00 92.06 90 ASP A N 1
ATOM 745 C CA . ASP A 1 90 ? -22.458 0.537 34.362 1.00 92.06 90 ASP A CA 1
ATOM 746 C C . ASP A 1 90 ? -22.142 1.540 35.476 1.00 92.06 90 ASP A C 1
ATOM 748 O O . ASP A 1 90 ? -22.582 1.397 36.617 1.00 92.06 90 ASP A O 1
ATOM 752 N N . VAL A 1 91 ? -21.441 2.630 35.145 1.00 93.12 91 VAL A N 1
ATOM 753 C CA . VAL A 1 91 ? -21.147 3.707 36.104 1.00 93.12 91 VAL A CA 1
ATOM 754 C C . VAL A 1 91 ? -22.432 4.360 36.617 1.00 93.12 91 VAL A C 1
ATOM 756 O O . VAL A 1 91 ? -22.531 4.705 37.800 1.00 93.12 91 VAL A O 1
ATOM 759 N N . HIS A 1 92 ? -23.433 4.542 35.752 1.00 93.06 92 HIS A N 1
ATOM 760 C CA . HIS A 1 92 ? -24.713 5.105 36.165 1.00 93.06 92 HIS A CA 1
ATOM 761 C C . HIS A 1 92 ? -25.478 4.167 37.110 1.00 93.06 92 HIS A C 1
ATOM 763 O O . HIS A 1 92 ? -26.040 4.636 38.105 1.00 93.06 92 HIS A O 1
ATOM 769 N N . GLU A 1 93 ? -25.464 2.866 36.833 1.00 93.50 93 GLU A N 1
ATOM 770 C CA . GLU A 1 93 ? -26.106 1.839 37.652 1.00 93.50 93 GLU A CA 1
ATOM 771 C C . GLU A 1 93 ? -25.431 1.686 39.020 1.00 93.50 93 GLU A C 1
ATOM 773 O O . GLU A 1 93 ? -26.100 1.692 40.057 1.00 93.50 93 GLU A O 1
ATOM 778 N N . VAL A 1 94 ? -24.097 1.667 39.062 1.00 93.19 94 VAL A N 1
ATOM 779 C CA . VAL A 1 94 ? -23.346 1.650 40.325 1.00 93.19 94 VAL A CA 1
ATOM 780 C C . VAL A 1 94 ? -23.688 2.878 41.169 1.00 93.19 94 VAL A C 1
ATOM 782 O O . VAL A 1 94 ? -23.930 2.758 42.374 1.00 93.19 94 VAL A O 1
ATOM 785 N N . LYS A 1 95 ? -23.779 4.063 40.550 1.00 93.25 95 LYS A N 1
ATOM 786 C CA . LYS A 1 95 ? -24.162 5.291 41.257 1.00 93.25 95 LYS A CA 1
ATOM 787 C C . LYS A 1 95 ? -25.577 5.198 41.844 1.00 93.25 95 LYS A C 1
ATOM 789 O O . LYS A 1 95 ? -25.776 5.578 42.998 1.00 93.25 95 LYS A O 1
ATOM 794 N N . SER A 1 96 ? -26.558 4.708 41.083 1.00 90.50 96 SER A N 1
ATOM 795 C CA . SER A 1 96 ? -27.952 4.616 41.546 1.00 90.50 96 SER A CA 1
ATOM 796 C C . SER A 1 96 ? -28.130 3.570 42.656 1.00 90.50 96 SER A C 1
ATOM 798 O O . SER A 1 96 ? -28.855 3.809 43.629 1.00 90.50 96 SER A O 1
ATOM 800 N N . SER A 1 97 ? -27.406 2.451 42.567 1.00 90.56 97 SER A N 1
ATOM 801 C CA . SER A 1 97 ? -27.346 1.429 43.614 1.00 90.56 97 SER A CA 1
ATOM 802 C C . SER A 1 97 ? -26.732 1.992 44.898 1.00 90.56 97 SER A C 1
ATOM 804 O O . SER A 1 97 ? -27.306 1.847 45.980 1.00 90.56 97 SER A O 1
ATOM 806 N N . HIS A 1 98 ? -25.628 2.737 44.787 1.00 92.31 98 HIS A N 1
ATOM 807 C CA . HIS A 1 98 ? -24.988 3.372 45.937 1.00 92.31 98 HIS A CA 1
ATOM 808 C C . HIS A 1 98 ? -25.892 4.421 46.609 1.00 92.31 98 HIS A C 1
ATOM 810 O O . HIS A 1 98 ? -26.017 4.439 47.834 1.00 92.31 98 HIS A O 1
ATOM 816 N N . GLU A 1 99 ? -26.605 5.249 45.836 1.00 91.69 99 GLU A N 1
ATOM 817 C CA . GLU A 1 99 ? -27.592 6.187 46.394 1.00 91.69 99 GLU A CA 1
ATOM 818 C C . GLU A 1 99 ? -28.747 5.476 47.115 1.00 91.69 99 GLU A C 1
ATOM 820 O O . GLU A 1 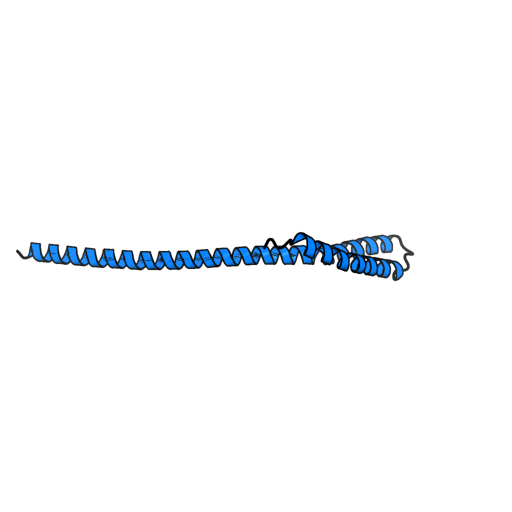99 ? -29.235 5.964 48.139 1.00 91.69 99 GLU A O 1
ATOM 825 N N . SER A 1 100 ? -29.184 4.322 46.608 1.00 90.25 100 SER A N 1
ATOM 826 C CA . SER A 1 100 ? -30.241 3.518 47.231 1.00 90.25 100 SER A CA 1
ATOM 827 C C . SER A 1 100 ? -29.778 2.934 48.568 1.00 90.25 100 SER A C 1
ATOM 829 O O . SER A 1 100 ? -30.485 3.066 49.569 1.00 90.25 100 SER A O 1
ATOM 831 N N . GLN A 1 101 ? -28.548 2.411 48.627 1.00 90.44 101 GLN A N 1
ATOM 832 C CA . GLN A 1 101 ? -27.932 1.929 49.869 1.00 90.44 101 GLN A CA 1
ATOM 833 C C . GLN A 1 101 ? -27.787 3.047 50.912 1.00 90.44 101 GLN A C 1
ATOM 835 O O . GLN A 1 101 ? -28.140 2.864 52.078 1.00 90.44 101 GLN A O 1
ATOM 840 N N . LEU A 1 102 ? -27.344 4.241 50.504 1.00 92.56 102 LEU A N 1
ATOM 841 C CA . LEU A 1 102 ? -27.237 5.393 51.407 1.00 92.56 102 LEU A CA 1
ATOM 842 C C . LEU A 1 102 ? -28.604 5.828 51.961 1.00 92.56 102 LEU A C 1
ATOM 844 O O . LEU A 1 102 ? -28.711 6.189 53.137 1.00 92.56 102 LEU A O 1
ATOM 848 N N . LYS A 1 103 ? -29.667 5.771 51.147 1.00 91.25 103 LYS A N 1
ATOM 849 C CA . LYS A 1 103 ? -31.040 6.057 51.599 1.00 91.25 103 LYS A CA 1
ATOM 850 C C . LYS A 1 103 ? -31.524 5.031 52.624 1.00 91.25 103 LYS A C 1
ATOM 852 O O . LYS A 1 103 ? -32.120 5.432 53.627 1.00 91.25 103 LYS A O 1
ATOM 857 N N . GLU A 1 104 ? -31.247 3.745 52.418 1.00 90.56 104 GLU A N 1
ATOM 858 C CA . GLU A 1 104 ? -31.597 2.696 53.381 1.00 90.56 104 GLU A CA 1
ATOM 859 C C . GLU A 1 104 ? -30.842 2.840 54.705 1.00 90.56 104 GLU A C 1
ATOM 861 O O . GLU A 1 104 ? -31.465 2.829 55.771 1.00 90.56 104 GLU A O 1
ATOM 866 N N . LEU A 1 105 ? -29.526 3.069 54.657 1.00 90.94 105 LEU A N 1
ATOM 867 C CA . LEU A 1 105 ? -28.705 3.299 55.850 1.00 90.94 105 LEU A CA 1
ATOM 868 C C . LEU A 1 105 ? -29.193 4.519 56.640 1.00 90.94 105 LEU A C 1
ATOM 870 O O . LEU A 1 105 ? -29.368 4.450 57.859 1.00 90.94 105 LEU A O 1
ATOM 874 N N . ARG A 1 106 ? -29.509 5.622 55.949 1.00 89.62 106 ARG A N 1
ATOM 875 C CA . ARG A 1 106 ? -30.064 6.829 56.578 1.00 89.62 106 ARG A CA 1
ATOM 876 C C . ARG A 1 106 ? -31.429 6.576 57.223 1.00 89.62 106 ARG A C 1
ATOM 878 O O . ARG A 1 106 ? -31.730 7.185 58.246 1.00 89.62 106 ARG A O 1
ATOM 885 N N . LYS A 1 107 ? -32.263 5.710 56.640 1.00 88.75 107 LYS A N 1
ATOM 886 C CA . LYS A 1 107 ? -33.575 5.336 57.192 1.00 88.75 107 LYS A CA 1
ATOM 887 C C . LYS A 1 107 ? -33.430 4.439 58.423 1.00 88.75 107 LYS A C 1
ATOM 889 O O . LYS A 1 107 ? -34.147 4.649 59.396 1.00 88.75 107 LYS A O 1
ATOM 894 N N . LYS A 1 108 ? -32.486 3.493 58.402 1.00 84.75 108 LYS A N 1
ATOM 895 C CA . LYS A 1 108 ? -32.166 2.614 59.537 1.00 84.75 108 LYS A CA 1
ATOM 896 C C . LYS A 1 108 ? -31.602 3.393 60.726 1.00 84.75 108 LYS A C 1
ATOM 898 O O . LYS A 1 108 ? -31.993 3.120 61.844 1.00 84.75 108 LYS A O 1
ATOM 903 N N . SER A 1 109 ? -30.765 4.402 60.481 1.00 78.94 109 SER A N 1
ATOM 904 C CA . SER A 1 109 ? -30.208 5.276 61.526 1.00 78.94 109 SER A CA 1
ATOM 905 C C . SER A 1 109 ? -31.230 6.210 62.198 1.00 78.94 109 SER A C 1
ATOM 907 O O . SER A 1 109 ? -30.894 6.824 63.207 1.00 78.94 109 SER A O 1
ATOM 909 N N . ARG A 1 110 ? -32.433 6.390 61.631 1.00 75.19 110 ARG A N 1
ATOM 910 C CA . ARG A 1 110 ? -33.505 7.221 62.220 1.00 75.19 110 ARG A CA 1
ATOM 911 C C . ARG A 1 110 ? -34.551 6.420 63.006 1.00 75.19 110 ARG A C 1
ATOM 913 O O . ARG A 1 110 ? -35.447 7.038 63.573 1.00 75.19 110 ARG A O 1
ATOM 920 N N . LYS A 1 111 ? -34.488 5.088 62.967 1.00 57.12 111 LYS A N 1
ATOM 921 C CA . LYS A 1 111 ? -35.286 4.186 63.806 1.00 57.12 111 LYS A CA 1
ATOM 922 C C . LYS A 1 111 ? -34.468 3.790 65.024 1.00 57.12 111 LYS A C 1
ATOM 924 O O . LYS A 1 111 ? -35.108 3.590 66.073 1.00 57.12 111 LYS A O 1
#

Radius of gyration: 33.71 Å; chains: 1; bounding box: 66×25×95 Å

Foldseek 3Di:
DDPPPVVVVVVVCVVVVVVLVVVLVVLVVVDPCPDPVSVVVSVCVSVVVVVVSVVVVVVVVVVVVVVVVVVVVVVVVVVVVVVVVVVVVVVVVVVVVVVVVVVVVVVVVVD

=== Feature glossary ===
Feature key, reading from the visual/contextual features back to the raw sequence:

Rendered structure images. Structure images are PyMOL renders from six orthogonal camera directions. Cartoon representation draws helices as coils and strands as arrows; sticks shows the backbone as bonds; surface shows the solvent-excluded envelope. Rainbow coloring maps sequence position to hue (blue→red, N→C); chain coloring assigns a distinct color per polypeptide.

Contact-map, Ramachandran, and PAE plots. Three diagnostic plots accompany the record. The Cα contact map visualizes the tertiary structure as a 2D adjacency matrix (8 Å cutoff, sequence-local contacts suppressed). The Ramachandran plot shows the distribution of backbone (φ, ψ) torsions, with points in the α and β basins reflecting secondary structure content. The PAE plot shows AlphaFold's inter-residue confidence as a color matrix.

InterPro / GO / CATH / organism. The annotation block draws on four external resources. InterPro: which protein families and domains the sequence belongs to. GO: standardized terms for what the protein does, what process it participates in, and where in the cell it acts. CATH: which structural fold it has in the CATH hierarchy. Organism: the species of origin.

Nearest PDB structures. Structural nearest neighbors (via Foldseek easy-search vs the PDB). Reported per hit: target PDB id, E-value, and alignment TM-score. A TM-score above ~0.5 is the conventional threshold for 'same fold'.

Predicted aligned error. Predicted aligned error is AlphaFold's pairwise confidence. Unlike pLDDT (per-residue), PAE is per-residue-pair and captures whether two parts of the structure are correctly placed relative to each other. Units are ångströms of expected positional error.

Solvent-accessible surface area. SASA measures how much of the protein is reachable by solvent. It is computed by rolling a water-sized probe over the atomic surface and summing the exposed area (Å²). Per-residue SASA distinguishes core (buried, low SASA) from surface (exposed, high SASA) residues; total SASA is a whole-molecule size measure.

B-factor. Crystallographic B-factors measure how much each atom's electron density is smeared out, in Å². They rise in mobile loops and surface residues and fall in the buried interior. In AlphaFold models this column is repurposed to hold pLDDT instead.

pLDDT. For AlphaFold models, the B-factor field carries pLDDT — the model's own estimate of local accuracy on a 0–100 scale. Regions with pLDDT<50 should be treated as essentially unmodeled; they often correspond to intrinsically disordered segments.

Backbone torsions (φ/ψ). φ (phi) and ψ (psi) are the two rotatable backbone dihedrals per residue: φ is the C(i-1)–N–Cα–C torsion, ψ is the N–Cα–C–N(i+1) torsion, both in degrees on (−180°, 180°]. α-helical residues cluster near (−60°, −45°); β-strand residues near (−120°, +130°). A Ramachandran plot is simply a scatter of (φ, ψ) for every residue.

Radius of gyration, Cα contacts, bounding box. Radius of gyration (Rg) is the root-mean-square distance of Cα atoms from their centroid — a single number for overall size and compactness. A globular domain of N residues has Rg ≈ 2.2·N^0.38 Å; an extended or disordered chain has a much larger Rg. The Cα contact count is the number of residue pairs whose Cα atoms are within 8 Å and are more than four positions apart in sequence — a standard proxy for tertiary packing density. The bounding box is the smallest axis-aligned box enclosing all Cα atoms.

Secondary structure (3-state, P-SEA). Three-state secondary structure (P-SEA) collapses the eight DSSP classes into helix (a), strand (b), and coil (c). P-SEA assigns these from Cα geometry alone — distances and angles — without requiring backbone oxygens, so it works on any Cα trace.

Secondary structure (8-state, DSSP). Secondary structure is the local, repeating backbone conformation. DSSP classifies it into eight states by reading the hydrogen-bond network: three helix types (H, G, I), two β types (E, B), two non-regular types (T, S), and unstructured coil (-).

Foldseek 3Di. The Foldseek 3Di string encodes local tertiary geometry as a 20-letter alphabet — one character per residue — derived from the relative positions of nearby Cα atoms. Unlike the amino-acid sequence, 3Di is a direct function of the 3D structure, so two proteins with the same fold have similar 3Di strings even at low sequence identity.

mmCIF coordinates. Structure coordinates are given as an mmCIF _atom_site loop: one row per atom with element, residue name, chain id, sequence number, and x/y/z position in Å. Only the four main-chain atoms per residue are included here; side chains are omitted to keep the record compact.

Sequence. This is the polypeptide sequence — one letter per residue, N-terminus first. Length ranges from a few dozen residues for small domains to over a thousand for large multi-domain proteins.